Protein AF-A0A963TQ90-F1 (afdb_monomer_lite)

Radius of gyration: 19.42 Å; chains: 1; bounding box: 38×40×48 Å

Sequence (101 aa):
VLCQEAVALIRNRTRLDDTLDVFAVHGVGGIFGTVMVAVLGAGAWVAQIGALVIVGVFTLAGSWVLIRLCALAVPLRVDAEAEFNGLDIATHGERAYDMNS

Secondary structure (DSSP, 8-state):
-HHHHHHHHHHHHS----TT-HIIIIIHHHHHHHHHHHHTTSS-HHHHHHHHHHHHHHHHHHHHHHHHHHHHHS-SS--HHHHHH-HIIIIIS--SS----

pLDDT: mean 95.17, std 6.03, range [58.06, 98.5]

Foldseek 3Di:
DQLVVLCVCPVPPHPDPPVVSCCSCVVRVVLVVLCVCCVVVVDPPCVSVVVNVVCVCCCVVVVVVVVVVVVVVDPPDDDPVCVVVDVCCVPVVHDPDDPDD

Structure (mmCIF, N/CA/C/O backbone):
data_AF-A0A963TQ90-F1
#
_entry.id   AF-A0A963TQ90-F1
#
loop_
_atom_site.group_PDB
_atom_site.id
_atom_site.type_symbol
_atom_site.label_atom_id
_atom_site.label_alt_id
_atom_site.label_comp_id
_atom_site.label_asym_id
_atom_site.label_entity_id
_atom_site.label_seq_id
_atom_site.pdbx_PDB_ins_code
_atom_site.Cartn_x
_atom_site.Cartn_y
_atom_site.Cartn_z
_atom_site.occupancy
_atom_site.B_iso_or_equiv
_atom_site.auth_seq_id
_atom_site.auth_comp_id
_atom_site.auth_asym_id
_atom_site.auth_atom_id
_atom_site.pdbx_PDB_model_num
ATOM 1 N N . VAL A 1 1 ? -0.771 14.481 -8.911 1.00 90.69 1 VAL A N 1
ATOM 2 C CA . VAL A 1 1 ? -1.875 14.094 -9.822 1.00 90.69 1 VAL A CA 1
ATOM 3 C C . VAL A 1 1 ? -2.072 12.583 -9.849 1.00 90.69 1 VAL A C 1
ATOM 5 O O . VAL A 1 1 ? -3.081 12.151 -9.327 1.00 90.69 1 VAL A O 1
ATOM 8 N N . LEU A 1 2 ? -1.119 11.767 -10.329 1.00 96.06 2 LEU A N 1
ATOM 9 C CA . LEU A 1 2 ? -1.306 10.304 -10.432 1.00 96.06 2 LEU A CA 1
ATOM 10 C C . LEU A 1 2 ? -1.813 9.628 -9.140 1.00 96.06 2 LEU A C 1
ATOM 12 O O . LEU A 1 2 ? -2.870 9.010 -9.161 1.00 96.06 2 LEU A O 1
ATOM 16 N N . CYS A 1 3 ? -1.096 9.759 -8.016 1.00 95.88 3 CYS A N 1
ATOM 17 C CA . CYS A 1 3 ? -1.501 9.104 -6.763 1.00 95.88 3 CYS A CA 1
ATOM 18 C C . CYS A 1 3 ? -2.833 9.640 -6.217 1.00 95.88 3 CYS A C 1
ATOM 20 O O . CYS A 1 3 ? -3.594 8.892 -5.624 1.00 95.88 3 CYS A O 1
ATOM 22 N N . GLN A 1 4 ? -3.151 10.914 -6.456 1.00 95.88 4 GLN A N 1
ATOM 23 C CA . GLN A 1 4 ? -4.434 11.500 -6.060 1.00 95.88 4 GLN A CA 1
ATOM 24 C C . GLN A 1 4 ? -5.601 10.877 -6.842 1.00 95.88 4 GLN A C 1
ATOM 26 O O . GLN A 1 4 ? -6.626 10.545 -6.254 1.00 95.88 4 GLN A O 1
ATOM 31 N N . GLU A 1 5 ? -5.430 10.658 -8.147 1.00 97.06 5 GLU A N 1
ATOM 32 C CA . GLU A 1 5 ? -6.414 9.930 -8.956 1.00 97.06 5 GLU A CA 1
ATOM 33 C C . GLU A 1 5 ? -6.509 8.457 -8.538 1.00 97.06 5 GLU A C 1
ATOM 35 O O . GLU A 1 5 ? -7.599 7.890 -8.515 1.00 97.06 5 GLU A O 1
ATOM 40 N N . ALA A 1 6 ? -5.390 7.837 -8.144 1.00 96.62 6 ALA A N 1
ATOM 41 C CA . ALA A 1 6 ? -5.391 6.480 -7.603 1.00 96.62 6 ALA A CA 1
ATOM 42 C C . ALA A 1 6 ? -6.185 6.385 -6.289 1.00 96.62 6 ALA A C 1
ATOM 44 O O . ALA A 1 6 ? -6.973 5.454 -6.135 1.00 96.62 6 ALA A O 1
ATOM 45 N N . VAL A 1 7 ? -6.047 7.365 -5.387 1.00 96.88 7 VAL A N 1
ATOM 46 C CA . VAL A 1 7 ? -6.870 7.480 -4.170 1.00 96.88 7 VAL A CA 1
ATOM 47 C C . VAL A 1 7 ? -8.346 7.582 -4.535 1.00 96.88 7 VAL A C 1
ATOM 49 O O . VAL A 1 7 ? -9.156 6.790 -4.058 1.00 96.88 7 VAL A O 1
ATOM 52 N N . ALA A 1 8 ? -8.703 8.508 -5.430 1.00 95.94 8 ALA A N 1
ATOM 53 C CA . ALA A 1 8 ? -10.088 8.688 -5.855 1.00 95.94 8 ALA A CA 1
ATOM 54 C C . ALA A 1 8 ? -10.670 7.413 -6.489 1.00 95.94 8 ALA A C 1
ATOM 56 O O . ALA A 1 8 ? -11.826 7.069 -6.240 1.00 95.94 8 ALA A O 1
ATOM 57 N N . LEU A 1 9 ? -9.876 6.691 -7.282 1.00 95.31 9 LEU A N 1
ATOM 58 C CA . LEU A 1 9 ? -10.269 5.425 -7.888 1.00 95.31 9 LEU A CA 1
ATOM 59 C C . LEU A 1 9 ? -10.476 4.334 -6.831 1.00 95.31 9 LEU A C 1
ATOM 61 O O . LEU A 1 9 ? -11.537 3.715 -6.799 1.00 95.31 9 LEU A O 1
ATOM 65 N N . ILE A 1 10 ? -9.488 4.094 -5.968 1.00 95.44 10 ILE A N 1
ATOM 66 C CA . ILE A 1 10 ? -9.528 3.008 -4.982 1.00 95.44 10 ILE A CA 1
ATOM 67 C C . ILE A 1 10 ? -10.663 3.250 -3.988 1.00 95.44 10 ILE A C 1
ATOM 69 O O . ILE A 1 10 ? -11.528 2.387 -3.835 1.00 95.44 10 ILE A O 1
ATOM 73 N N . ARG A 1 11 ? -10.734 4.451 -3.413 1.00 94.31 11 ARG A N 1
ATOM 74 C CA . ARG A 1 11 ? -11.725 4.811 -2.397 1.00 94.31 11 ARG A CA 1
ATOM 75 C C . ARG A 1 11 ? -13.158 4.825 -2.930 1.00 94.31 11 ARG A C 1
ATOM 77 O O . ARG A 1 11 ? -14.061 4.352 -2.251 1.00 94.31 11 ARG A O 1
ATOM 84 N N . ASN A 1 12 ? -13.386 5.353 -4.138 1.00 94.44 12 ASN A N 1
ATOM 85 C CA . ASN A 1 12 ? -14.753 5.593 -4.625 1.00 94.44 12 ASN A CA 1
ATOM 86 C C . ASN A 1 12 ? -15.276 4.518 -5.587 1.00 94.44 12 ASN A C 1
ATOM 88 O O . ASN A 1 12 ? -16.479 4.463 -5.841 1.00 94.44 12 ASN A O 1
ATOM 92 N N . ARG A 1 13 ? -14.402 3.704 -6.194 1.00 94.62 13 ARG A N 1
ATOM 93 C CA . ARG A 1 13 ? -14.806 2.694 -7.193 1.00 94.62 13 ARG A CA 1
ATOM 94 C C . ARG A 1 13 ? -14.574 1.260 -6.742 1.00 94.62 13 ARG A C 1
ATOM 96 O O . ARG A 1 13 ? -15.139 0.358 -7.358 1.00 94.62 13 ARG A O 1
ATOM 103 N N . THR A 1 14 ? -13.767 1.026 -5.711 1.00 94.56 14 THR A N 1
ATOM 104 C CA . THR A 1 14 ? -13.505 -0.326 -5.201 1.00 94.56 14 THR A CA 1
ATOM 105 C C . THR A 1 14 ? -14.152 -0.535 -3.834 1.00 94.56 14 THR A C 1
ATOM 107 O O . THR A 1 14 ? -14.719 0.383 -3.253 1.00 94.56 14 THR A O 1
ATOM 110 N N . ARG A 1 15 ? -14.103 -1.771 -3.330 1.00 93.38 15 ARG A N 1
ATOM 111 C CA . ARG A 1 15 ? -14.534 -2.118 -1.965 1.00 93.38 15 ARG A CA 1
ATOM 112 C C . ARG A 1 15 ? -13.348 -2.294 -1.012 1.00 93.38 15 ARG A C 1
ATOM 114 O O . ARG A 1 15 ? -13.484 -2.963 0.007 1.00 93.38 15 ARG A O 1
ATOM 121 N N . LEU A 1 16 ? -12.175 -1.794 -1.394 1.00 93.56 16 LEU A N 1
ATOM 122 C CA . LEU A 1 16 ? -10.973 -1.890 -0.580 1.00 93.56 16 LEU A CA 1
ATOM 123 C C . LEU A 1 16 ? -10.969 -0.746 0.431 1.00 93.56 16 LEU A C 1
ATOM 125 O O . LEU A 1 16 ? -10.961 0.420 0.047 1.00 93.56 16 LEU A O 1
ATOM 129 N N . ASP A 1 17 ? -10.968 -1.103 1.711 1.00 94.50 17 ASP A N 1
ATOM 130 C CA . ASP A 1 17 ? -10.789 -0.164 2.815 1.00 94.50 17 ASP A CA 1
ATOM 131 C C . ASP A 1 17 ? -9.289 0.057 3.063 1.00 94.50 17 ASP A C 1
ATOM 133 O O . ASP A 1 17 ? -8.678 -0.537 3.950 1.00 94.50 17 ASP A O 1
ATOM 137 N N . ASP A 1 18 ? -8.674 0.857 2.189 1.00 94.94 18 ASP A N 1
ATOM 138 C CA . ASP A 1 18 ? -7.315 1.374 2.371 1.00 94.94 18 ASP A CA 1
ATOM 139 C C . ASP A 1 18 ? -7.394 2.637 3.236 1.00 94.94 18 ASP A C 1
ATOM 141 O O . ASP A 1 18 ? -7.392 3.761 2.739 1.00 94.94 18 ASP A O 1
ATOM 145 N N . THR A 1 19 ? -7.556 2.440 4.544 1.00 92.81 19 THR A N 1
ATOM 146 C CA . THR A 1 19 ? -8.033 3.464 5.489 1.00 92.81 19 THR A CA 1
ATOM 147 C C . THR A 1 19 ? -7.195 4.746 5.470 1.00 92.81 19 THR A C 1
ATOM 149 O O . THR A 1 19 ? -7.729 5.849 5.604 1.00 92.81 19 THR A O 1
ATOM 152 N N . LEU A 1 20 ? -5.881 4.598 5.271 1.00 95.25 20 LEU A N 1
ATOM 153 C CA . LEU A 1 20 ? -4.900 5.687 5.205 1.00 95.25 20 LEU A CA 1
ATOM 154 C C . LEU A 1 20 ? -4.317 5.880 3.795 1.00 95.25 20 LEU A C 1
ATOM 156 O O . LEU A 1 20 ? -3.278 6.521 3.647 1.00 95.25 20 LEU A O 1
ATOM 160 N N . ASP A 1 21 ? -4.966 5.319 2.771 1.00 96.12 21 ASP A N 1
ATOM 161 C CA . ASP A 1 21 ? -4.570 5.429 1.365 1.00 96.12 21 ASP A CA 1
ATOM 162 C C . ASP A 1 21 ? -3.111 4.969 1.099 1.00 96.12 21 ASP A C 1
ATOM 164 O O . ASP A 1 21 ? -2.416 5.480 0.211 1.00 96.12 21 ASP A O 1
ATOM 168 N N . VAL A 1 22 ? -2.614 3.997 1.877 1.00 96.50 22 VAL A N 1
ATOM 169 C CA . VAL A 1 22 ? -1.205 3.575 1.862 1.00 96.50 22 VAL A CA 1
ATOM 170 C C . VAL A 1 22 ? -0.858 2.906 0.540 1.00 96.50 22 VAL A C 1
ATOM 172 O O . VAL A 1 22 ? 0.183 3.201 -0.056 1.00 96.50 22 VAL A O 1
ATOM 175 N N . PHE A 1 23 ? -1.721 2.020 0.044 1.00 95.81 23 PHE A N 1
ATOM 176 C CA . PHE A 1 23 ? -1.496 1.369 -1.241 1.00 95.81 23 PHE A CA 1
ATOM 177 C C . PHE A 1 23 ? -1.664 2.366 -2.392 1.00 95.81 23 PHE A C 1
ATOM 179 O O . PHE A 1 23 ? -0.836 2.396 -3.308 1.00 95.81 23 PHE A O 1
ATOM 186 N N . ALA A 1 24 ? -2.687 3.219 -2.324 1.00 96.12 24 ALA A N 1
ATOM 187 C CA . ALA A 1 24 ? -2.954 4.231 -3.342 1.00 96.12 24 ALA A CA 1
ATOM 188 C C . ALA A 1 24 ? -1.799 5.238 -3.509 1.00 96.12 24 ALA A C 1
ATOM 190 O O . ALA A 1 24 ? -1.471 5.619 -4.634 1.00 96.12 24 ALA A O 1
ATOM 191 N N . VAL A 1 25 ? -1.154 5.653 -2.415 1.00 97.25 25 VAL A N 1
ATOM 192 C CA . VAL A 1 25 ? -0.050 6.623 -2.457 1.00 97.25 25 VAL A CA 1
ATOM 193 C C . VAL A 1 25 ? 1.302 5.937 -2.626 1.00 97.25 25 VAL A C 1
ATOM 195 O O . VAL A 1 25 ? 2.017 6.233 -3.587 1.00 97.25 25 VAL A O 1
ATOM 198 N N . HIS A 1 26 ? 1.661 5.017 -1.730 1.00 97.44 26 HIS A N 1
ATOM 199 C CA . HIS A 1 26 ? 2.994 4.410 -1.704 1.00 97.44 26 HIS A CA 1
ATOM 200 C C . HIS A 1 26 ? 3.123 3.240 -2.679 1.00 97.44 26 HIS A C 1
ATOM 202 O O . HIS A 1 26 ? 4.140 3.131 -3.361 1.00 97.44 26 HIS A O 1
ATOM 208 N N . GLY A 1 27 ? 2.096 2.393 -2.788 1.00 96.75 27 GLY A N 1
ATOM 209 C CA . GLY A 1 27 ? 2.086 1.262 -3.719 1.00 96.75 27 GLY A CA 1
ATOM 210 C C . GLY A 1 27 ? 2.099 1.728 -5.175 1.00 96.75 27 GLY A C 1
ATOM 211 O O . GLY A 1 27 ? 3.048 1.459 -5.911 1.00 96.75 27 GLY A O 1
ATOM 212 N N . VAL A 1 28 ? 1.082 2.493 -5.584 1.00 97.56 28 VAL A N 1
ATOM 213 C CA . VAL A 1 28 ? 0.980 3.016 -6.961 1.00 97.56 28 VAL A CA 1
ATOM 214 C C . VAL A 1 28 ? 2.110 3.998 -7.274 1.00 97.56 28 VAL A C 1
ATOM 216 O O . VAL A 1 28 ? 2.707 3.920 -8.349 1.00 97.56 28 VAL A O 1
ATOM 219 N N . GLY A 1 29 ? 2.445 4.890 -6.336 1.00 97.81 29 GLY A N 1
ATOM 220 C CA . GLY A 1 29 ? 3.551 5.835 -6.498 1.00 97.81 29 GLY A CA 1
ATOM 221 C C . GLY A 1 29 ? 4.901 5.136 -6.655 1.00 97.81 29 GLY A C 1
ATOM 222 O O . GLY A 1 29 ? 5.684 5.511 -7.527 1.00 97.81 29 GLY A O 1
ATOM 223 N N . GLY A 1 30 ? 5.148 4.081 -5.874 1.00 97.69 30 GLY A N 1
ATOM 224 C CA . GLY A 1 30 ? 6.345 3.251 -5.978 1.00 97.69 30 GLY A CA 1
ATOM 225 C C . GLY A 1 30 ? 6.437 2.538 -7.324 1.00 97.69 30 GLY A C 1
ATOM 226 O O . GLY A 1 30 ? 7.453 2.659 -8.004 1.00 97.69 30 GLY A O 1
ATOM 227 N N . ILE A 1 31 ? 5.355 1.880 -7.759 1.00 98.19 31 ILE A N 1
ATOM 228 C CA . ILE A 1 31 ? 5.290 1.211 -9.070 1.00 98.19 31 ILE A CA 1
ATOM 229 C C . ILE A 1 31 ? 5.606 2.199 -10.194 1.00 98.19 31 ILE A C 1
ATOM 231 O O . ILE A 1 31 ? 6.468 1.937 -11.034 1.00 98.19 31 ILE A O 1
ATOM 235 N N . PHE A 1 32 ? 4.943 3.356 -10.191 1.00 98.06 32 PHE A N 1
ATOM 236 C CA . PHE A 1 32 ? 5.178 4.391 -11.189 1.00 98.06 32 PHE A CA 1
ATOM 237 C C . PHE A 1 32 ? 6.623 4.902 -11.155 1.00 98.06 32 PHE A C 1
ATOM 239 O O . PHE A 1 32 ? 7.263 4.987 -12.202 1.00 98.06 32 PHE A O 1
ATOM 246 N N . GLY A 1 33 ? 7.160 5.194 -9.968 1.00 97.81 33 GLY A N 1
ATOM 247 C CA . GLY A 1 33 ? 8.534 5.662 -9.794 1.00 97.81 33 GLY A CA 1
ATOM 248 C C . GLY A 1 33 ? 9.561 4.678 -10.352 1.00 97.81 33 GLY A C 1
ATOM 249 O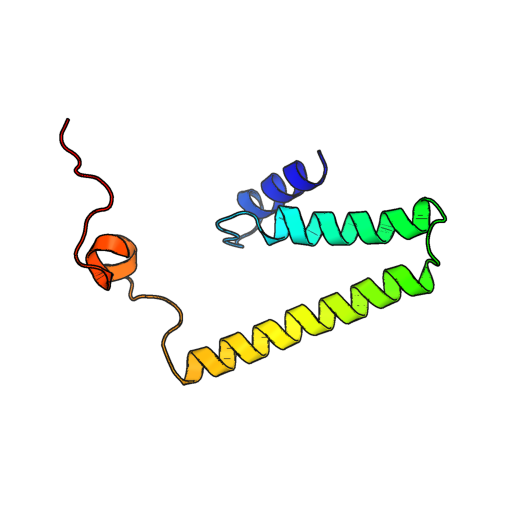 O . GLY A 1 33 ? 10.438 5.074 -11.119 1.00 97.81 33 GLY A O 1
ATOM 250 N N . THR A 1 34 ? 9.416 3.387 -10.052 1.00 98.12 34 THR A N 1
ATOM 251 C CA . THR A 1 34 ? 10.303 2.335 -10.569 1.00 98.12 34 THR A CA 1
ATOM 252 C C . THR A 1 34 ? 10.232 2.218 -12.094 1.00 98.12 34 THR A C 1
ATOM 254 O O . THR A 1 34 ? 11.265 2.068 -12.746 1.00 98.12 34 THR A O 1
ATOM 257 N N . VAL A 1 35 ? 9.046 2.364 -12.697 1.00 98.19 35 VAL A N 1
ATOM 258 C CA . VAL A 1 35 ? 8.916 2.422 -14.165 1.00 98.19 35 VAL A CA 1
ATOM 259 C C . VAL A 1 35 ? 9.611 3.665 -14.731 1.00 98.19 35 VAL A C 1
ATOM 261 O O . VAL A 1 35 ? 10.319 3.570 -15.735 1.00 98.19 35 VAL A O 1
ATOM 264 N N . MET A 1 36 ? 9.472 4.825 -14.081 1.00 98.25 36 MET A N 1
ATOM 265 C CA . MET A 1 36 ? 10.108 6.068 -14.532 1.00 98.25 36 MET A CA 1
ATOM 266 C C . MET A 1 36 ? 11.637 6.005 -14.515 1.00 98.25 36 MET A C 1
ATOM 268 O O . MET A 1 36 ? 12.262 6.595 -15.393 1.00 98.25 36 MET A O 1
ATOM 272 N N . VAL A 1 37 ? 12.253 5.240 -13.608 1.00 98.25 37 VAL A N 1
ATOM 273 C CA . VAL A 1 37 ? 13.710 5.006 -13.626 1.00 98.25 37 VAL A CA 1
ATOM 274 C C . VAL A 1 37 ? 14.161 4.402 -14.962 1.00 98.25 37 VAL A C 1
ATOM 276 O O . VAL A 1 37 ? 15.177 4.829 -15.512 1.00 98.25 37 VAL A O 1
ATOM 279 N N . ALA A 1 38 ? 13.400 3.454 -15.521 1.00 97.75 38 ALA A N 1
ATOM 280 C CA . ALA A 1 38 ? 13.710 2.879 -16.830 1.00 97.75 38 ALA A CA 1
ATOM 281 C C . ALA A 1 38 ? 13.415 3.848 -17.984 1.00 97.75 38 ALA A C 1
ATOM 283 O O . ALA A 1 38 ? 14.229 3.983 -18.897 1.00 97.75 38 ALA A O 1
ATOM 284 N N . VAL A 1 39 ? 12.282 4.558 -17.926 1.00 98.19 39 VAL A N 1
ATOM 285 C CA . VAL A 1 39 ? 11.882 5.537 -18.957 1.00 98.19 39 VAL A CA 1
ATOM 286 C C . VAL A 1 39 ? 12.903 6.663 -19.100 1.00 98.19 39 VAL A C 1
ATOM 288 O O . VAL A 1 39 ? 13.225 7.063 -20.214 1.00 98.19 39 VAL A O 1
ATOM 291 N N . LEU A 1 40 ? 13.439 7.153 -17.984 1.00 98.38 40 LEU A N 1
ATOM 292 C CA . LEU A 1 40 ? 14.421 8.237 -17.962 1.00 98.38 40 LEU A CA 1
ATOM 293 C C . LEU A 1 40 ? 15.853 7.761 -18.268 1.00 98.38 40 LEU A C 1
ATOM 295 O O . LEU A 1 40 ? 16.785 8.559 -18.216 1.00 98.38 40 LEU A O 1
ATOM 299 N N . GLY A 1 41 ? 16.048 6.474 -18.576 1.00 97.06 41 GLY A N 1
ATOM 300 C CA . GLY A 1 41 ? 17.352 5.905 -18.924 1.00 97.06 41 GLY A CA 1
ATOM 301 C C . GLY A 1 41 ? 18.294 5.688 -17.736 1.00 97.06 41 GLY A C 1
ATOM 302 O O . GLY A 1 41 ? 19.460 5.363 -17.938 1.00 97.06 41 GLY A O 1
ATOM 303 N N . ALA A 1 42 ? 17.804 5.830 -16.501 1.00 97.44 42 ALA A N 1
ATOM 304 C CA . ALA A 1 42 ? 18.579 5.616 -15.277 1.00 97.44 42 ALA A CA 1
ATOM 305 C C . ALA A 1 42 ? 18.602 4.141 -14.822 1.00 97.44 42 ALA A C 1
ATOM 307 O O . ALA A 1 42 ? 19.259 3.802 -13.839 1.00 97.44 42 ALA A O 1
ATOM 308 N N . GLY A 1 43 ? 17.906 3.244 -15.528 1.00 96.25 43 GLY A N 1
ATOM 309 C CA . GLY A 1 43 ? 17.927 1.808 -15.266 1.00 96.25 43 GLY A CA 1
ATOM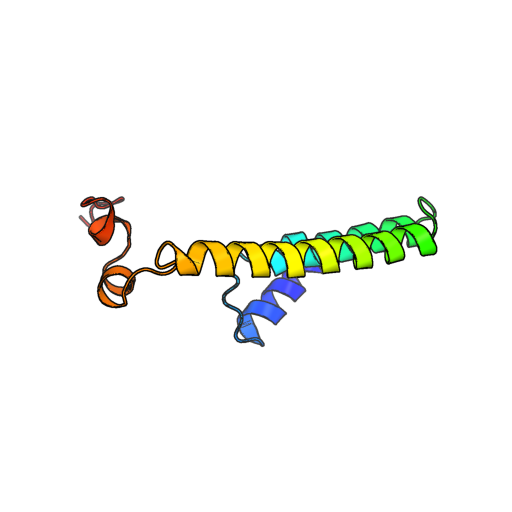 310 C C . GLY A 1 43 ? 17.456 0.975 -16.456 1.00 96.25 43 GLY A C 1
ATOM 311 O O . GLY A 1 43 ? 16.712 1.440 -17.312 1.00 96.25 43 GLY A O 1
ATOM 312 N N . ALA A 1 44 ? 17.880 -0.287 -16.512 1.00 98.19 44 ALA A N 1
ATOM 313 C CA . ALA A 1 44 ? 17.436 -1.204 -17.557 1.00 98.19 44 ALA A CA 1
ATOM 314 C C . ALA A 1 44 ? 15.982 -1.646 -17.329 1.00 98.19 44 ALA A C 1
ATOM 316 O O . ALA A 1 44 ? 15.617 -2.037 -16.220 1.00 98.19 44 ALA A O 1
ATOM 317 N N . TRP A 1 45 ? 15.179 -1.680 -18.395 1.00 97.88 45 TRP A N 1
ATOM 318 C CA . TRP A 1 45 ? 13.783 -2.136 -18.356 1.00 97.88 45 TRP A CA 1
ATOM 319 C C . TRP A 1 45 ? 13.610 -3.507 -17.702 1.00 97.88 45 TRP A C 1
ATOM 321 O O . TRP A 1 45 ? 12.763 -3.675 -16.828 1.00 97.88 45 TRP A O 1
ATOM 331 N N . VAL A 1 46 ? 14.455 -4.470 -18.078 1.00 98.19 46 VAL A N 1
ATOM 332 C CA . VAL A 1 46 ? 14.422 -5.829 -17.518 1.00 98.19 46 VAL A CA 1
ATOM 333 C C . VAL A 1 46 ? 14.652 -5.811 -16.006 1.00 98.19 46 VAL A C 1
ATOM 335 O O . VAL A 1 46 ? 13.968 -6.523 -15.277 1.00 98.19 46 VAL A O 1
ATOM 338 N N . ALA A 1 47 ? 15.563 -4.963 -15.524 1.00 97.94 47 ALA A N 1
ATOM 339 C CA . ALA A 1 47 ? 15.850 -4.850 -14.100 1.00 97.94 47 ALA A CA 1
ATOM 340 C C . ALA A 1 47 ? 14.684 -4.208 -13.334 1.00 97.94 47 ALA A C 1
ATOM 342 O O . ALA A 1 47 ? 14.274 -4.740 -12.308 1.00 97.94 47 ALA A O 1
ATOM 343 N N . GLN A 1 48 ? 14.116 -3.107 -13.838 1.00 98.38 48 GLN A N 1
ATOM 344 C CA . GLN A 1 48 ? 13.040 -2.391 -13.141 1.00 98.38 48 GLN A CA 1
ATOM 345 C C . GLN A 1 48 ? 11.727 -3.187 -13.120 1.00 98.38 48 GLN A C 1
ATOM 347 O O . GLN A 1 48 ? 11.098 -3.313 -12.072 1.00 98.38 48 GLN A O 1
ATOM 352 N N . ILE A 1 49 ? 11.337 -3.796 -14.244 1.00 98.25 49 ILE A N 1
ATOM 353 C CA . ILE A 1 49 ? 10.139 -4.648 -14.298 1.00 98.25 49 ILE A CA 1
ATOM 354 C C . ILE A 1 49 ? 10.353 -5.941 -13.505 1.00 98.25 49 ILE A C 1
ATOM 356 O O . ILE A 1 49 ? 9.466 -6.350 -12.758 1.00 98.25 49 ILE A O 1
ATOM 360 N N . GLY A 1 50 ? 11.537 -6.555 -13.607 1.00 98.31 50 GLY A N 1
ATOM 361 C CA . GLY A 1 50 ? 11.891 -7.727 -12.807 1.00 98.31 50 GLY A CA 1
ATOM 362 C C . GLY A 1 50 ? 11.806 -7.441 -11.308 1.00 98.31 50 GLY A C 1
ATOM 363 O O . GLY A 1 50 ? 11.181 -8.204 -10.574 1.00 98.31 50 GLY A O 1
ATOM 364 N N . ALA A 1 51 ? 12.348 -6.305 -10.860 1.00 98.00 51 ALA A N 1
ATOM 365 C CA . ALA A 1 51 ? 12.259 -5.869 -9.470 1.00 98.00 51 ALA A CA 1
ATOM 366 C C . ALA A 1 51 ? 10.805 -5.666 -9.021 1.00 98.00 51 ALA A C 1
ATOM 368 O O . ALA A 1 51 ? 10.438 -6.155 -7.955 1.00 98.00 51 ALA A O 1
ATOM 369 N N . LEU A 1 52 ? 9.961 -5.020 -9.835 1.00 98.31 52 LEU A N 1
ATOM 370 C CA . LEU A 1 52 ? 8.541 -4.836 -9.513 1.00 98.31 52 LEU A CA 1
ATOM 371 C C . LEU A 1 52 ? 7.802 -6.160 -9.333 1.00 98.31 52 LEU A C 1
ATOM 373 O O . LEU A 1 52 ? 7.040 -6.305 -8.380 1.00 98.31 52 LEU A O 1
ATOM 377 N N . VAL A 1 53 ? 8.042 -7.136 -10.210 1.00 98.31 53 VAL A N 1
ATOM 378 C CA . VAL A 1 53 ? 7.413 -8.460 -10.101 1.00 98.31 53 VAL A CA 1
ATOM 379 C C . VAL A 1 53 ? 7.903 -9.186 -8.852 1.00 98.31 53 VAL A C 1
ATOM 381 O O . VAL A 1 53 ? 7.088 -9.696 -8.087 1.00 98.31 53 VAL A O 1
ATOM 384 N N . ILE A 1 54 ? 9.216 -9.208 -8.613 1.00 98.38 54 ILE A N 1
ATOM 385 C CA . ILE A 1 54 ? 9.804 -9.906 -7.463 1.00 98.38 54 ILE A CA 1
ATOM 386 C C . ILE A 1 54 ? 9.305 -9.293 -6.152 1.00 98.38 54 ILE A C 1
ATOM 388 O O . ILE A 1 54 ? 8.802 -10.015 -5.294 1.00 98.38 54 ILE A O 1
ATOM 392 N N . VAL A 1 55 ? 9.400 -7.969 -6.005 1.00 98.25 55 VAL A N 1
ATOM 393 C CA . VAL A 1 55 ? 8.956 -7.261 -4.796 1.00 98.25 55 VAL A CA 1
ATOM 394 C C . VAL A 1 55 ? 7.441 -7.364 -4.636 1.00 98.25 55 VAL A C 1
ATOM 396 O O . VAL A 1 55 ? 6.968 -7.616 -3.530 1.00 98.25 55 VAL A O 1
ATOM 399 N N . GLY A 1 56 ? 6.673 -7.232 -5.719 1.00 98.00 56 GLY A N 1
ATOM 400 C CA . GLY A 1 56 ? 5.219 -7.381 -5.694 1.00 98.00 56 GLY A CA 1
ATOM 401 C C . GLY A 1 56 ? 4.786 -8.767 -5.216 1.00 98.00 56 GLY A C 1
ATOM 402 O O . GLY A 1 56 ? 3.970 -8.876 -4.306 1.00 98.00 56 GLY A O 1
ATOM 403 N N . VAL A 1 57 ? 5.378 -9.836 -5.758 1.00 98.25 57 VAL A N 1
ATOM 404 C CA . VAL A 1 57 ? 5.079 -11.212 -5.330 1.00 98.25 57 VAL A CA 1
ATOM 405 C C . VAL A 1 57 ? 5.527 -11.447 -3.891 1.00 98.25 57 VAL A C 1
ATOM 407 O O . VAL A 1 57 ? 4.757 -11.984 -3.097 1.00 98.25 57 VAL A O 1
ATOM 410 N N . PHE A 1 58 ? 6.743 -11.026 -3.536 1.00 98.38 58 PHE A N 1
ATOM 411 C CA . PHE A 1 58 ? 7.283 -11.203 -2.189 1.00 98.38 58 PHE A CA 1
ATOM 412 C C . PHE A 1 58 ? 6.420 -10.512 -1.129 1.00 98.38 58 PHE A C 1
ATOM 414 O O . PHE A 1 58 ? 6.071 -11.131 -0.127 1.00 98.38 58 PHE A O 1
ATOM 421 N N . THR A 1 59 ? 6.042 -9.253 -1.358 1.00 97.75 59 THR A N 1
ATOM 422 C CA . THR A 1 59 ? 5.240 -8.478 -0.401 1.00 97.75 59 THR A CA 1
ATOM 423 C C . THR A 1 59 ? 3.817 -9.015 -0.297 1.00 97.75 59 THR A C 1
ATOM 425 O O . THR A 1 59 ? 3.350 -9.252 0.811 1.00 97.75 59 THR A O 1
ATOM 428 N N . LEU A 1 60 ? 3.147 -9.311 -1.416 1.00 97.31 60 LEU A N 1
ATOM 429 C CA . LEU A 1 60 ? 1.788 -9.861 -1.388 1.00 97.31 60 LEU A CA 1
ATOM 430 C C . LEU A 1 60 ? 1.734 -11.241 -0.724 1.00 97.31 60 LEU A C 1
ATOM 432 O O . LEU A 1 60 ? 0.918 -11.459 0.173 1.00 97.31 60 LEU A O 1
ATOM 436 N N . ALA A 1 61 ? 2.603 -12.169 -1.133 1.00 98.38 61 ALA A N 1
ATOM 437 C CA . ALA A 1 61 ? 2.621 -13.521 -0.581 1.00 98.38 61 ALA A CA 1
ATOM 438 C C . ALA A 1 61 ? 3.098 -13.524 0.876 1.00 98.38 61 ALA A C 1
ATOM 440 O O . ALA A 1 61 ? 2.463 -14.140 1.729 1.00 98.38 61 ALA A O 1
ATOM 441 N N . GLY A 1 62 ? 4.181 -12.804 1.175 1.00 98.50 62 GLY A N 1
ATOM 442 C CA . GLY A 1 62 ? 4.745 -12.707 2.517 1.00 98.50 62 GLY A CA 1
ATOM 443 C C . GLY A 1 62 ? 3.763 -12.092 3.510 1.00 98.50 62 GLY A C 1
ATOM 444 O O . GLY A 1 62 ? 3.478 -12.704 4.538 1.00 98.50 62 GLY A O 1
ATOM 445 N N . SER A 1 63 ? 3.176 -10.935 3.187 1.00 97.75 63 SER A N 1
ATOM 446 C CA . SER A 1 63 ? 2.170 -10.303 4.046 1.00 97.75 63 SER A CA 1
ATOM 447 C C . SER A 1 63 ? 0.941 -11.190 4.220 1.00 97.75 63 SER A C 1
ATOM 449 O O . SER A 1 63 ? 0.469 -11.337 5.344 1.00 97.75 63 SER A O 1
ATOM 451 N N . TRP A 1 64 ? 0.449 -11.837 3.157 1.00 97.94 64 TRP A N 1
ATOM 452 C CA . TRP A 1 64 ? -0.683 -12.758 3.273 1.00 97.94 64 TRP A CA 1
ATOM 453 C C . TRP A 1 64 ? -0.378 -13.927 4.215 1.00 97.94 64 TRP A C 1
ATOM 455 O O . TRP A 1 64 ? -1.178 -14.208 5.107 1.00 97.94 64 TRP A O 1
ATOM 465 N N . VAL A 1 65 ? 0.786 -14.573 4.074 1.00 98.38 65 VAL A N 1
ATOM 466 C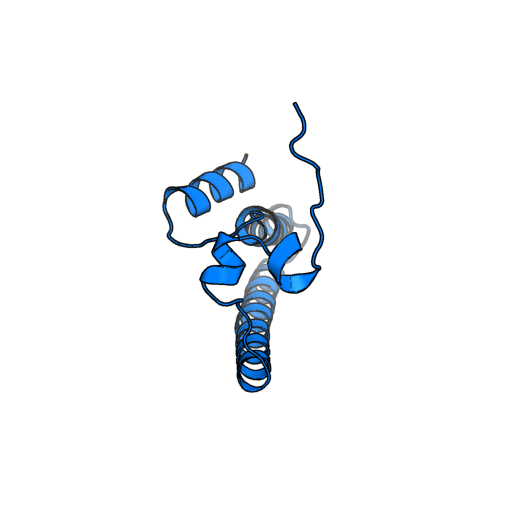 CA . VAL A 1 65 ? 1.203 -15.675 4.957 1.00 98.38 65 VAL A CA 1
ATOM 467 C C . VAL A 1 65 ? 1.299 -15.197 6.403 1.00 98.38 65 VAL A C 1
ATOM 469 O O . VAL A 1 65 ? 0.716 -15.824 7.283 1.00 98.38 65 VAL A O 1
ATOM 472 N N . LEU A 1 66 ? 1.980 -14.078 6.656 1.00 98.00 66 LEU A N 1
ATOM 473 C CA . LEU A 1 66 ? 2.163 -13.547 8.008 1.00 98.00 66 LEU A CA 1
ATOM 474 C C . LEU A 1 66 ? 0.830 -13.181 8.665 1.00 98.00 66 LEU A C 1
ATOM 476 O O . LEU A 1 66 ? 0.585 -13.582 9.797 1.00 98.00 66 LEU A O 1
ATOM 480 N N . ILE A 1 67 ? -0.061 -12.499 7.941 1.00 97.88 67 ILE A N 1
ATOM 481 C CA . ILE A 1 67 ? -1.412 -12.178 8.418 1.00 97.88 67 ILE A CA 1
ATOM 482 C C . ILE A 1 67 ? -2.153 -13.462 8.795 1.00 97.88 67 ILE A C 1
ATOM 484 O O . ILE A 1 67 ? -2.751 -13.533 9.865 1.00 97.88 67 ILE A O 1
ATOM 488 N N . ARG A 1 68 ? -2.095 -14.509 7.962 1.00 97.69 68 ARG A N 1
ATOM 489 C CA . ARG A 1 68 ? -2.758 -15.782 8.277 1.00 97.69 68 ARG A CA 1
ATOM 490 C C . ARG A 1 68 ? -2.149 -16.472 9.487 1.00 97.69 68 ARG A C 1
ATOM 492 O O . ARG A 1 68 ? -2.909 -16.952 10.315 1.00 97.69 68 ARG A O 1
ATOM 499 N N . LEU A 1 69 ? -0.826 -16.489 9.621 1.00 98.06 69 LEU A N 1
ATOM 500 C CA . LEU A 1 69 ? -0.162 -17.062 10.792 1.00 98.06 69 LEU A CA 1
ATOM 501 C C . LEU A 1 69 ? -0.535 -16.311 12.076 1.00 98.06 69 LEU A C 1
ATOM 503 O O . LEU A 1 69 ? -0.883 -16.948 13.066 1.00 98.06 69 LEU A O 1
ATOM 507 N N . CYS A 1 70 ? -0.549 -14.977 12.050 1.00 98.12 70 CYS A N 1
ATOM 508 C CA . CYS A 1 70 ? -1.003 -14.176 13.185 1.00 98.12 70 CYS A CA 1
ATOM 509 C C . CYS A 1 70 ? -2.478 -14.447 13.515 1.00 98.12 70 CYS A C 1
ATOM 511 O O . CYS A 1 70 ? -2.810 -14.613 14.685 1.00 98.12 70 CYS A O 1
ATOM 513 N N . ALA A 1 71 ? -3.338 -14.584 12.499 1.00 97.25 71 ALA A N 1
ATOM 514 C CA . ALA A 1 71 ? -4.759 -14.893 12.670 1.00 97.25 71 ALA A CA 1
ATOM 515 C C . ALA A 1 71 ? -5.031 -16.282 13.281 1.00 97.25 71 ALA A C 1
ATOM 517 O O . ALA A 1 71 ? -6.134 -16.521 13.768 1.00 97.25 71 ALA A O 1
ATOM 518 N N . LEU A 1 72 ? -4.056 -17.202 13.259 1.00 96.88 72 LEU A N 1
ATOM 519 C CA . LEU A 1 72 ? -4.150 -18.482 13.973 1.00 96.88 72 LEU A CA 1
ATOM 520 C C . LEU A 1 72 ? -3.868 -18.335 15.473 1.00 96.88 72 LEU A C 1
ATOM 522 O O . LEU A 1 72 ? -4.333 -19.157 16.257 1.00 96.88 72 LEU A O 1
ATOM 526 N N . ALA A 1 73 ? -3.087 -17.326 15.862 1.00 97.75 73 ALA A N 1
ATOM 527 C CA . ALA A 1 73 ? -2.700 -17.094 17.249 1.00 97.75 73 ALA A CA 1
ATOM 528 C C . ALA A 1 73 ? -3.660 -16.137 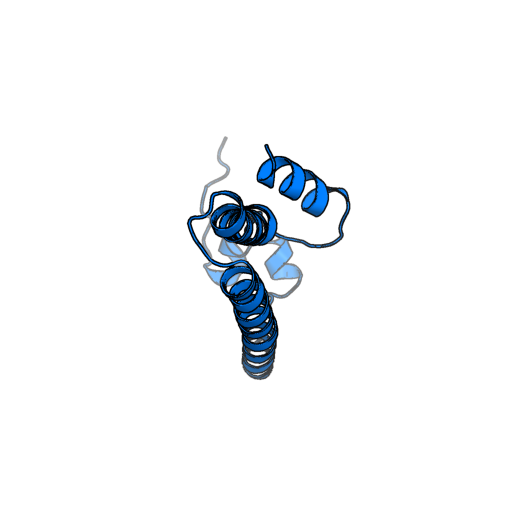17.968 1.00 97.75 73 ALA A C 1
ATOM 530 O O . ALA A 1 73 ? -3.992 -16.366 19.128 1.00 97.75 73 ALA A O 1
ATOM 531 N N . VAL A 1 74 ? -4.098 -15.070 17.292 1.00 95.50 74 VAL A N 1
ATOM 532 C CA . VAL A 1 74 ? -4.948 -14.013 17.861 1.00 95.50 74 VAL A CA 1
ATOM 533 C C . VAL A 1 74 ? -5.925 -13.459 16.815 1.00 95.50 74 VAL A C 1
ATOM 535 O O . VAL A 1 74 ? -5.593 -13.421 15.626 1.00 95.50 74 VAL A O 1
ATOM 538 N N . PRO A 1 75 ? -7.123 -12.990 17.216 1.00 95.06 75 PRO A N 1
ATOM 539 C CA . PRO A 1 75 ? -8.003 -12.266 16.304 1.00 95.06 75 PRO A CA 1
ATOM 540 C C . PRO A 1 75 ? -7.334 -10.957 15.857 1.00 95.06 75 PRO A C 1
ATOM 542 O O . PRO A 1 75 ? -6.872 -10.173 16.680 1.00 95.06 75 PRO A O 1
ATOM 545 N N . LEU A 1 76 ? -7.277 -10.719 14.542 1.00 95.94 76 LEU A N 1
ATOM 546 C CA . LEU A 1 76 ? -6.657 -9.511 13.974 1.00 95.94 76 LEU A CA 1
ATOM 547 C C . LEU A 1 76 ? -7.573 -8.282 13.967 1.00 95.94 76 LEU A C 1
ATOM 549 O O . LEU A 1 76 ? -7.087 -7.164 13.826 1.00 95.94 76 LEU A O 1
ATOM 553 N N . ARG A 1 77 ? -8.889 -8.486 14.062 1.00 95.88 77 ARG A N 1
ATOM 554 C CA . ARG A 1 77 ? -9.899 -7.426 14.119 1.00 95.88 77 ARG A CA 1
ATOM 555 C C . ARG A 1 77 ? -10.630 -7.544 15.449 1.00 95.88 77 ARG A C 1
ATOM 557 O O . ARG A 1 77 ? -10.900 -8.661 15.892 1.00 95.88 77 ARG A O 1
ATOM 564 N N . VAL A 1 78 ? -10.923 -6.402 16.059 1.00 96.44 78 VAL A N 1
ATOM 565 C CA . VAL A 1 78 ? -11.759 -6.325 17.261 1.00 96.44 78 VAL A CA 1
ATOM 566 C C . VAL A 1 78 ? -13.182 -6.811 16.961 1.00 96.44 78 VAL A C 1
ATOM 568 O O . VAL A 1 78 ? -13.580 -6.911 15.797 1.00 96.44 78 VAL A O 1
ATOM 571 N N . ASP A 1 79 ? -13.943 -7.157 17.997 1.00 95.88 79 ASP A N 1
ATOM 572 C CA . ASP A 1 79 ? -15.356 -7.487 17.827 1.00 95.88 79 ASP A CA 1
ATOM 573 C C . ASP A 1 79 ? -16.182 -6.258 17.395 1.00 95.88 79 ASP A C 1
ATOM 575 O O . ASP A 1 79 ? -15.728 -5.114 17.451 1.00 95.88 79 ASP A O 1
ATOM 579 N N . ALA A 1 80 ? -17.410 -6.500 16.934 1.00 96.62 80 ALA A N 1
ATOM 580 C CA . ALA A 1 80 ? -18.261 -5.454 16.371 1.00 96.62 80 ALA A CA 1
ATOM 581 C C . ALA A 1 80 ? -18.692 -4.389 17.397 1.00 96.62 80 ALA A C 1
ATOM 583 O O . ALA A 1 80 ? -18.940 -3.248 17.012 1.00 96.62 80 ALA A O 1
ATOM 584 N N . GLU A 1 81 ? -18.791 -4.739 18.683 1.00 95.31 81 GLU A N 1
ATOM 585 C CA . GLU A 1 81 ? -19.141 -3.786 19.738 1.00 95.31 81 GLU A CA 1
ATOM 586 C C . GLU A 1 81 ? -17.953 -2.868 20.042 1.00 95.31 81 GLU A C 1
ATOM 588 O O . GLU A 1 81 ? -18.114 -1.648 20.101 1.00 95.31 81 GLU A O 1
ATOM 593 N N . ALA A 1 82 ? -16.748 -3.431 20.150 1.00 95.44 82 ALA A N 1
ATOM 594 C CA . ALA A 1 82 ? -15.509 -2.674 20.293 1.00 95.44 82 ALA A CA 1
ATOM 595 C C . ALA A 1 82 ? -15.233 -1.772 19.076 1.00 95.44 82 ALA A C 1
ATOM 597 O O . ALA A 1 82 ? -14.799 -0.632 19.239 1.00 95.44 82 ALA A O 1
ATOM 598 N N . GLU A 1 83 ? -15.527 -2.242 17.859 1.00 95.81 83 GLU A N 1
ATOM 599 C CA . GLU A 1 83 ? -15.419 -1.428 16.642 1.00 95.81 83 GLU A CA 1
ATOM 600 C C . GLU A 1 83 ? -16.408 -0.250 16.648 1.00 95.81 83 GLU A C 1
ATOM 602 O O 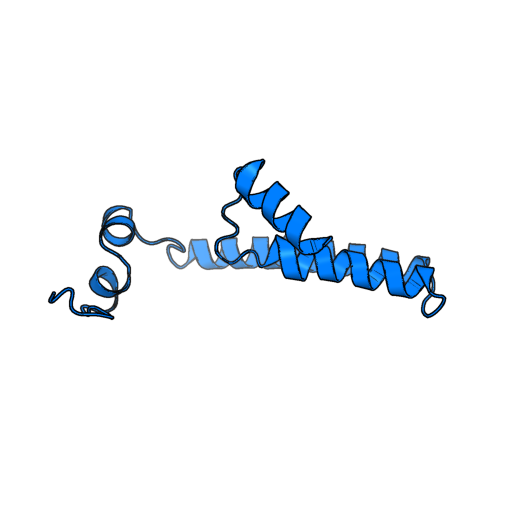. GLU A 1 83 ? -16.043 0.858 16.261 1.00 95.81 83 GLU A O 1
ATOM 607 N N . PHE A 1 84 ? -17.639 -0.465 17.130 1.00 94.88 84 PHE A N 1
ATOM 608 C CA . PHE A 1 84 ? -18.668 0.576 17.219 1.00 94.88 84 PHE A CA 1
ATOM 609 C C . PHE A 1 84 ? -18.378 1.615 18.312 1.00 94.88 84 PHE A C 1
ATOM 611 O O . PHE A 1 84 ? -18.552 2.812 18.089 1.00 94.88 84 PHE A O 1
ATOM 618 N N . ASN A 1 85 ? -17.928 1.169 19.488 1.00 92.88 85 ASN A N 1
ATOM 619 C CA . ASN A 1 85 ? -17.638 2.039 20.632 1.00 92.88 85 ASN A CA 1
ATOM 620 C C . ASN A 1 85 ? -16.289 2.775 20.514 1.00 92.88 85 ASN A C 1
ATOM 622 O O . ASN A 1 85 ? -16.066 3.756 21.226 1.00 92.88 85 ASN A O 1
ATOM 626 N N . GLY A 1 86 ? -15.406 2.315 19.623 1.00 94.75 86 GLY A N 1
ATOM 627 C CA . GLY A 1 86 ? -14.062 2.849 19.416 1.00 94.75 86 GLY A CA 1
ATOM 628 C C . GLY A 1 86 ? -13.003 2.172 20.292 1.00 94.75 86 GLY A C 1
ATOM 629 O O . GLY A 1 86 ? -13.240 1.832 21.456 1.00 94.75 86 GLY A O 1
ATOM 630 N N . LEU A 1 87 ? -11.801 1.999 19.730 1.00 95.44 87 LEU A N 1
ATOM 631 C CA . LEU A 1 87 ? -10.708 1.280 20.395 1.00 95.44 87 LEU A CA 1
ATOM 632 C C . LEU A 1 87 ? -10.181 2.005 21.641 1.00 95.44 87 LEU A C 1
ATOM 634 O O . LEU A 1 87 ? -9.756 1.326 22.574 1.00 95.44 87 LEU A O 1
ATOM 638 N N . ASP A 1 88 ? -10.252 3.338 21.692 1.00 95.00 88 ASP A N 1
ATOM 639 C CA . ASP A 1 88 ? -9.826 4.132 22.853 1.00 95.00 88 ASP A CA 1
ATOM 640 C C . ASP A 1 88 ? -10.569 3.683 24.124 1.00 95.00 88 ASP A C 1
ATOM 642 O O . ASP A 1 88 ? -9.958 3.340 25.135 1.00 95.00 88 ASP A O 1
ATOM 646 N N . ILE A 1 89 ? 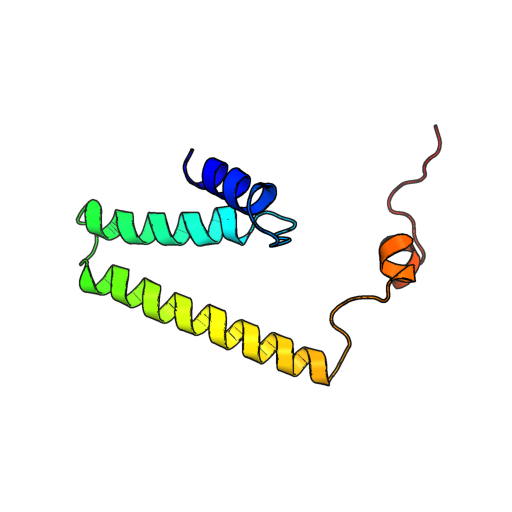-11.898 3.555 24.048 1.00 93.19 89 ILE A N 1
ATOM 647 C CA . ILE A 1 89 ? -12.707 3.066 25.169 1.00 93.19 89 ILE A CA 1
ATOM 648 C C . ILE A 1 89 ? -12.543 1.556 25.346 1.00 93.19 89 ILE A C 1
ATOM 650 O O . ILE A 1 89 ? -12.302 1.094 26.460 1.00 93.19 89 ILE A O 1
ATOM 654 N N . ALA A 1 90 ? -12.678 0.780 24.266 1.00 94.00 90 ALA A N 1
ATOM 655 C CA . ALA A 1 90 ? -12.764 -0.677 24.356 1.00 94.00 90 ALA A CA 1
ATOM 656 C C . ALA A 1 90 ? -11.441 -1.349 24.768 1.00 94.00 90 ALA A C 1
ATOM 658 O O . ALA A 1 90 ? -11.459 -2.374 25.446 1.00 94.00 90 ALA A O 1
ATOM 659 N N . THR A 1 91 ? -10.299 -0.781 24.369 1.00 93.38 91 THR A N 1
ATOM 660 C CA . THR A 1 91 ? -8.963 -1.357 24.616 1.00 93.38 91 THR A CA 1
ATOM 661 C C . THR A 1 91 ? -8.184 -0.587 25.675 1.00 93.38 91 THR A C 1
ATOM 663 O O . THR A 1 91 ? -7.446 -1.196 26.448 1.00 93.38 91 THR A O 1
ATOM 666 N N . HIS A 1 92 ? -8.337 0.739 25.724 1.00 94.75 92 HIS A N 1
ATOM 667 C CA . HIS A 1 92 ? -7.517 1.602 26.578 1.00 94.75 92 HIS A CA 1
ATOM 668 C C . HIS A 1 92 ? -8.282 2.193 27.773 1.00 94.75 92 HIS A C 1
ATOM 670 O O . HIS A 1 92 ? -7.654 2.688 28.705 1.00 94.75 92 HIS A O 1
ATOM 676 N N . GLY A 1 93 ? -9.617 2.086 27.807 1.00 92.75 93 GLY A N 1
ATOM 677 C CA . GLY A 1 93 ? -10.442 2.608 28.900 1.00 92.75 93 GLY A CA 1
ATOM 678 C C . GLY A 1 93 ? -10.414 4.134 29.016 1.00 92.75 93 GLY A C 1
ATOM 679 O O . GLY A 1 93 ? -10.794 4.677 30.053 1.00 92.75 93 GLY A O 1
ATOM 680 N N . GLU A 1 94 ? -9.966 4.824 27.967 1.00 92.69 94 GLU A N 1
ATOM 681 C CA . GLU A 1 94 ? -9.765 6.269 27.945 1.00 92.69 94 GLU A CA 1
ATOM 682 C C . GLU A 1 94 ? -10.467 6.909 26.746 1.00 92.69 94 GLU A C 1
ATOM 684 O O . GLU A 1 94 ? -10.839 6.246 25.780 1.00 92.69 94 GLU A O 1
ATOM 689 N N . ARG A 1 95 ? -10.675 8.223 26.814 1.00 89.50 95 ARG A N 1
ATOM 690 C CA . ARG A 1 95 ? -11.118 9.025 25.672 1.00 89.50 95 ARG A CA 1
ATOM 691 C C . ARG A 1 95 ? -9.980 9.952 25.292 1.00 89.50 95 ARG A C 1
ATOM 693 O O . ARG A 1 95 ? -9.513 10.696 26.149 1.00 89.50 95 ARG A O 1
ATOM 700 N N . ALA A 1 96 ? -9.578 9.952 24.021 1.00 89.44 96 ALA A N 1
ATOM 701 C CA . ALA A 1 96 ? -8.556 10.882 23.542 1.00 89.44 96 ALA A CA 1
ATOM 702 C C . ALA A 1 96 ? -8.966 12.355 23.741 1.00 89.44 96 ALA A C 1
ATOM 704 O O . ALA A 1 96 ? -8.118 13.205 24.011 1.00 89.44 96 ALA A O 1
ATOM 705 N N . TYR A 1 97 ? -10.267 12.651 23.633 1.00 86.12 97 TYR A N 1
ATOM 706 C CA . TYR A 1 97 ? -10.824 13.989 23.812 1.00 86.12 97 TYR A CA 1
ATOM 707 C C . TYR A 1 97 ? -12.144 13.939 24.590 1.00 86.12 97 TYR A C 1
ATOM 709 O O . TYR A 1 97 ? -13.021 13.123 24.295 1.00 86.12 97 TYR A O 1
ATOM 717 N N . ASP A 1 98 ? -12.311 14.854 25.547 1.00 82.00 98 ASP A N 1
ATOM 718 C CA . ASP A 1 98 ? -13.593 15.084 26.210 1.00 82.00 98 ASP A CA 1
ATOM 719 C C . ASP A 1 98 ? -14.485 15.954 25.322 1.00 82.00 98 ASP A C 1
ATOM 721 O O . ASP A 1 98 ? -14.151 17.093 24.997 1.00 82.00 98 ASP A O 1
ATOM 725 N N . MET A 1 99 ? -15.652 15.427 24.947 1.00 70.31 99 MET A N 1
ATOM 726 C CA . MET A 1 99 ? -16.682 16.139 24.178 1.00 70.31 99 MET A CA 1
ATOM 727 C C . MET A 1 99 ? -17.443 17.148 25.061 1.00 70.31 99 MET A C 1
ATOM 729 O O . MET A 1 99 ? -18.672 17.153 25.087 1.00 70.31 99 MET A O 1
ATOM 733 N N . ASN A 1 100 ? -16.727 17.983 25.816 1.00 65.25 100 ASN A N 1
ATOM 734 C CA . ASN A 1 100 ? -17.317 19.144 26.471 1.00 65.25 100 ASN A CA 1
ATOM 735 C C . ASN A 1 100 ? -17.318 20.304 25.469 1.00 65.25 100 ASN A C 1
ATOM 737 O O . ASN A 1 100 ? -16.261 20.811 25.097 1.00 65.25 100 ASN A O 1
ATOM 741 N N . SER A 1 101 ? -18.515 20.679 25.010 1.00 58.06 101 SER A N 1
ATOM 742 C CA . SER A 1 101 ? -18.775 21.995 24.407 1.00 58.06 101 SER A CA 1
ATOM 743 C C . SER A 1 101 ? -19.028 23.031 25.493 1.00 58.06 101 SER A C 1
ATOM 745 O O . SER A 1 101 ? -19.663 22.658 26.506 1.00 58.06 101 SER A O 1
#